Protein AF-A0A560FMK3-F1 (afdb_monomer)

Mean predicted aligned error: 12.26 Å

Solvent-accessible surface area (backbone atoms only — not comparable to full-atom val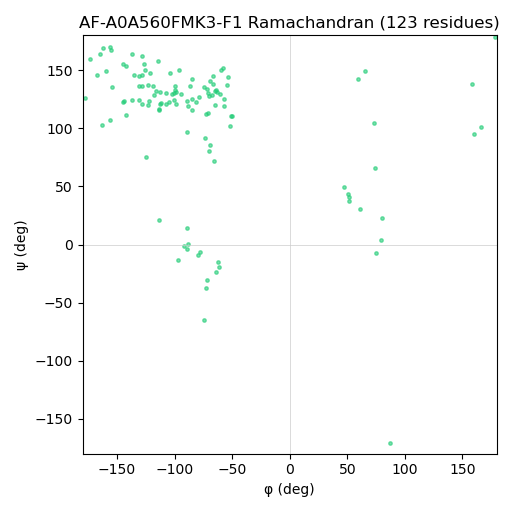ues): 8476 Å² total; per-residue (Å²): 134,90,83,81,90,75,91,86,87,79,94,82,73,96,81,74,90,69,75,94,77,66,81,72,76,81,85,66,90,82,87,83,84,84,85,82,78,82,52,74,48,77,47,77,46,77,56,80,59,82,78,49,74,90,82,59,67,70,95,72,70,55,53,52,52,39,37,34,27,68,37,69,79,26,50,74,48,74,54,69,39,99,55,61,18,38,52,75,62,92,54,89,90,57,71,72,41,78,49,70,43,72,56,95,92,44,76,32,57,26,32,54,39,76,48,79,40,77,39,49,42,74,75,41,111

Structure (mmCIF, N/CA/C/O backbone):
data_AF-A0A560FMK3-F1
#
_entry.id   AF-A0A560FMK3-F1
#
loop_
_atom_site.group_PDB
_atom_site.id
_atom_site.type_symbol
_atom_site.label_atom_id
_atom_site.label_alt_id
_atom_site.label_comp_id
_atom_site.label_asym_id
_atom_site.label_entity_id
_atom_site.label_seq_id
_atom_site.pdbx_PDB_ins_code
_atom_site.Cartn_x
_atom_site.Cartn_y
_atom_site.Cartn_z
_atom_site.occupancy
_atom_site.B_iso_or_equiv
_atom_site.auth_seq_id
_atom_site.auth_comp_id
_atom_site.auth_asym_id
_atom_site.auth_atom_id
_atom_site.pdbx_PDB_model_num
ATOM 1 N N . MET A 1 1 ? 69.077 -24.341 -95.823 1.00 36.28 1 MET A N 1
ATOM 2 C CA . MET A 1 1 ? 70.156 -24.682 -94.874 1.00 36.28 1 MET A CA 1
ATOM 3 C C . MET A 1 1 ? 69.671 -24.354 -93.471 1.00 36.28 1 MET A C 1
ATOM 5 O O . MET A 1 1 ? 68.947 -23.387 -93.295 1.00 36.28 1 MET A O 1
ATOM 9 N N . ILE A 1 2 ? 69.988 -25.259 -92.553 1.00 39.09 2 ILE A N 1
ATOM 10 C CA . ILE A 1 2 ? 69.571 -25.410 -91.149 1.00 39.09 2 ILE A CA 1
ATOM 11 C C . ILE A 1 2 ? 69.908 -24.169 -90.298 1.00 39.09 2 ILE A C 1
ATOM 13 O O . ILE A 1 2 ? 70.907 -23.533 -90.615 1.00 39.09 2 ILE A O 1
ATOM 17 N N . ARG A 1 3 ? 69.132 -23.894 -89.224 1.00 42.31 3 ARG A N 1
ATOM 18 C CA . ARG A 1 3 ? 69.520 -23.637 -87.795 1.00 42.31 3 ARG A CA 1
ATOM 19 C C . ARG A 1 3 ? 68.307 -23.026 -87.038 1.00 42.31 3 ARG A C 1
ATOM 21 O O . ARG A 1 3 ? 67.881 -21.938 -87.387 1.00 42.31 3 ARG A O 1
ATOM 28 N N . ILE A 1 4 ? 67.554 -23.809 -86.245 1.00 43.47 4 ILE A N 1
ATOM 29 C CA . ILE A 1 4 ? 67.678 -24.016 -84.769 1.00 43.47 4 ILE A CA 1
ATOM 30 C C . ILE A 1 4 ? 67.180 -22.766 -83.999 1.00 43.47 4 ILE A C 1
ATOM 32 O O . ILE A 1 4 ? 67.776 -21.711 -84.151 1.00 43.47 4 ILE A O 1
ATOM 36 N N . ALA A 1 5 ? 65.981 -22.781 -83.386 1.00 40.78 5 ALA A N 1
ATOM 37 C CA . ALA A 1 5 ? 65.657 -23.206 -81.996 1.00 40.78 5 ALA A CA 1
ATOM 38 C C . ALA A 1 5 ? 66.304 -22.284 -80.929 1.00 40.78 5 ALA A C 1
ATOM 40 O O . ALA A 1 5 ? 67.378 -21.760 -81.170 1.00 40.78 5 ALA A O 1
ATOM 41 N N . ALA A 1 6 ? 65.797 -22.014 -79.728 1.00 40.59 6 ALA A N 1
ATOM 42 C CA . ALA A 1 6 ? 64.689 -22.466 -78.887 1.00 40.59 6 ALA A CA 1
ATOM 43 C C . ALA A 1 6 ? 64.526 -21.375 -77.778 1.00 40.59 6 ALA A C 1
ATOM 45 O O . ALA A 1 6 ? 65.374 -20.492 -77.701 1.00 40.59 6 ALA A O 1
ATOM 46 N N . ALA A 1 7 ? 63.408 -21.303 -77.038 1.00 39.84 7 ALA A N 1
ATOM 47 C CA . ALA A 1 7 ? 63.291 -21.669 -75.603 1.00 39.84 7 ALA A CA 1
ATOM 48 C C . ALA A 1 7 ? 64.213 -20.863 -74.643 1.00 39.84 7 ALA A C 1
ATOM 50 O O . ALA A 1 7 ? 65.358 -20.601 -74.955 1.00 39.84 7 ALA A O 1
ATOM 51 N N . ALA A 1 8 ? 63.878 -20.448 -73.426 1.00 39.59 8 ALA A N 1
ATOM 52 C CA . ALA A 1 8 ? 62.849 -20.767 -72.449 1.00 39.59 8 ALA A CA 1
ATOM 53 C C . ALA A 1 8 ? 62.985 -19.737 -71.306 1.00 39.59 8 ALA A C 1
ATOM 55 O O . ALA A 1 8 ? 64.070 -19.189 -71.125 1.00 39.59 8 ALA A O 1
ATOM 56 N N . ALA A 1 9 ? 61.931 -19.558 -70.508 1.00 44.31 9 ALA A N 1
ATOM 57 C CA . ALA A 1 9 ? 61.940 -19.436 -69.037 1.00 44.31 9 ALA A CA 1
ATOM 58 C C . ALA A 1 9 ? 60.647 -18.726 -68.605 1.00 44.31 9 ALA A C 1
ATOM 60 O O . ALA A 1 9 ? 60.258 -17.741 -69.213 1.00 44.31 9 ALA A O 1
ATOM 61 N N . ALA A 1 10 ? 59.926 -19.099 -67.561 1.00 45.50 10 ALA A N 1
ATOM 62 C CA . ALA A 1 10 ? 59.888 -20.280 -66.718 1.00 45.50 10 ALA A CA 1
ATOM 63 C C . ALA A 1 10 ? 58.578 -20.142 -65.919 1.00 45.50 10 ALA A C 1
ATOM 65 O O . ALA A 1 10 ? 58.141 -19.038 -65.597 1.00 45.50 10 ALA A O 1
ATOM 66 N N . VAL A 1 11 ? 57.943 -21.271 -65.640 1.00 50.38 11 VAL A N 1
ATOM 67 C CA . VAL A 1 11 ? 56.725 -21.406 -64.838 1.00 50.38 11 VAL A CA 1
ATOM 68 C C . VAL A 1 11 ? 57.029 -21.123 -63.361 1.00 50.38 11 VAL A C 1
ATOM 70 O O . VAL A 1 11 ? 57.908 -21.774 -62.808 1.00 50.38 11 VAL A O 1
ATOM 73 N N . ALA A 1 12 ? 56.277 -20.218 -62.726 1.00 46.22 12 ALA A N 1
ATOM 74 C CA . ALA A 1 12 ? 55.985 -20.157 -61.281 1.00 46.22 12 ALA A CA 1
ATOM 75 C C . ALA A 1 12 ? 55.022 -18.970 -61.050 1.00 46.22 12 ALA A C 1
ATOM 77 O O . ALA A 1 12 ? 55.319 -17.866 -61.476 1.00 46.22 12 ALA A O 1
ATOM 78 N N . ALA A 1 13 ? 53.853 -19.054 -60.429 1.00 48.91 13 ALA A N 1
ATOM 79 C CA . ALA A 1 13 ? 53.206 -20.118 -59.696 1.00 48.91 13 ALA A CA 1
ATOM 80 C C . ALA A 1 13 ? 51.684 -19.885 -59.778 1.00 48.91 13 ALA A C 1
ATOM 82 O O . ALA A 1 13 ? 51.203 -18.768 -59.589 1.00 48.91 13 ALA A O 1
ATOM 83 N N . LEU A 1 14 ? 50.923 -20.952 -60.034 1.00 50.41 14 LEU A N 1
ATOM 84 C CA . LEU A 1 14 ? 49.565 -21.069 -59.505 1.00 50.41 14 LEU A CA 1
ATOM 85 C C . LEU A 1 14 ? 49.678 -20.944 -57.985 1.00 50.41 14 LEU A C 1
ATOM 87 O O . LEU A 1 14 ? 50.379 -21.773 -57.439 1.00 50.41 14 LEU A O 1
ATOM 91 N N . PHE A 1 15 ? 49.050 -19.942 -57.364 1.00 48.47 1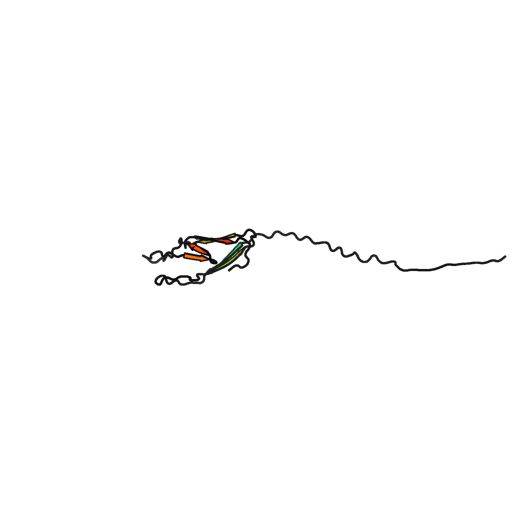5 PHE A N 1
ATOM 92 C CA . PHE A 1 15 ? 48.617 -19.795 -55.954 1.00 48.47 15 PHE A CA 1
ATOM 93 C C . PHE A 1 15 ? 48.444 -18.268 -55.778 1.00 48.47 15 PHE A C 1
ATOM 95 O O . PHE A 1 15 ? 49.417 -17.552 -55.619 1.00 48.47 15 PHE A O 1
ATOM 102 N N . ALA A 1 16 ? 47.282 -17.640 -55.917 1.00 48.31 16 ALA A N 1
ATOM 103 C CA . ALA A 1 16 ? 46.046 -17.953 -55.238 1.00 48.31 16 ALA A CA 1
ATOM 104 C C . ALA A 1 16 ? 44.874 -17.286 -55.978 1.00 48.31 16 ALA A C 1
ATOM 106 O O . ALA A 1 16 ? 44.609 -16.097 -55.814 1.00 48.31 16 ALA A O 1
ATOM 107 N N . ALA A 1 17 ? 44.118 -18.070 -56.745 1.00 48.97 17 ALA A N 1
ATOM 108 C CA . ALA A 1 17 ? 42.693 -17.805 -56.872 1.00 48.97 17 ALA A CA 1
ATOM 109 C C . ALA A 1 17 ? 42.079 -18.155 -55.512 1.00 48.97 17 ALA A C 1
ATOM 111 O O . ALA A 1 17 ? 41.609 -19.270 -55.302 1.00 48.97 17 ALA A O 1
ATOM 112 N N . ALA A 1 18 ? 42.191 -17.243 -54.545 1.00 52.03 18 ALA A N 1
ATOM 113 C CA . ALA A 1 18 ? 41.375 -17.341 -53.353 1.00 52.03 18 ALA A CA 1
ATOM 114 C C . ALA A 1 18 ? 39.926 -17.154 -53.823 1.00 52.03 18 ALA A C 1
ATOM 116 O O . ALA A 1 18 ? 39.620 -16.112 -54.413 1.00 52.03 18 ALA A O 1
ATOM 117 N N . PRO A 1 19 ? 39.024 -18.124 -53.612 1.00 52.19 19 PRO A N 1
ATOM 118 C CA . PRO A 1 19 ? 37.619 -17.795 -53.674 1.00 52.19 19 PRO A CA 1
ATOM 119 C C . PRO A 1 19 ? 37.398 -16.691 -52.639 1.00 52.19 19 PRO A C 1
ATOM 121 O O . PRO A 1 19 ? 37.753 -16.852 -51.471 1.00 52.19 19 PRO A O 1
ATOM 124 N N . ALA A 1 20 ? 36.839 -15.560 -53.065 1.00 56.78 20 ALA A N 1
ATOM 125 C CA . ALA A 1 20 ? 36.261 -14.577 -52.163 1.00 56.78 20 ALA A CA 1
ATOM 126 C C . ALA A 1 20 ? 35.033 -15.214 -51.488 1.00 56.78 20 ALA A C 1
ATOM 128 O O . ALA A 1 20 ? 33.892 -14.928 -51.827 1.00 56.78 20 ALA A O 1
ATOM 129 N N . LEU A 1 21 ? 35.269 -16.156 -50.577 1.00 53.44 21 LEU A N 1
ATOM 130 C CA . LEU A 1 21 ? 34.267 -16.781 -49.729 1.00 53.44 21 LEU A CA 1
ATOM 131 C C . LEU A 1 21 ? 34.697 -16.618 -48.277 1.00 53.44 21 LEU A C 1
ATOM 133 O O . LEU A 1 21 ? 35.153 -17.536 -47.610 1.00 53.44 21 LEU A O 1
ATOM 137 N N . ALA A 1 22 ? 34.508 -15.401 -47.801 1.00 46.50 22 ALA A N 1
ATOM 138 C CA . ALA A 1 22 ? 33.750 -15.172 -46.590 1.00 46.50 22 ALA A CA 1
ATOM 139 C C . ALA A 1 22 ? 33.249 -13.740 -46.718 1.00 46.50 22 ALA A C 1
ATOM 141 O O . ALA A 1 22 ? 34.029 -12.794 -46.618 1.00 46.50 22 ALA A O 1
ATOM 142 N N . ALA A 1 23 ? 31.951 -13.572 -46.976 1.00 53.50 23 ALA A N 1
ATOM 143 C CA . ALA A 1 23 ? 31.279 -12.379 -46.498 1.00 53.50 23 ALA A CA 1
ATOM 144 C C . ALA A 1 23 ? 31.620 -12.321 -45.008 1.00 53.50 23 ALA A C 1
ATOM 146 O O . ALA A 1 23 ? 31.128 -13.148 -44.239 1.00 53.50 23 ALA A O 1
ATOM 147 N N . ALA A 1 24 ? 32.573 -11.461 -44.640 1.00 52.03 24 ALA A N 1
ATOM 148 C CA . ALA A 1 24 ? 32.881 -11.181 -43.253 1.00 52.03 24 ALA A CA 1
ATOM 149 C C . ALA A 1 24 ? 31.531 -10.855 -42.629 1.00 52.03 24 ALA A C 1
ATOM 151 O O . ALA A 1 24 ? 30.890 -9.899 -43.068 1.00 52.03 24 ALA A O 1
ATOM 152 N N . GLY A 1 25 ? 31.043 -11.750 -41.764 1.00 59.31 25 GLY A N 1
ATOM 153 C CA . GLY A 1 25 ? 29.691 -11.683 -41.238 1.00 59.31 25 GLY A CA 1
ATOM 154 C C . GLY A 1 25 ? 29.478 -10.272 -40.736 1.00 59.31 25 GLY A C 1
ATOM 155 O O . GLY A 1 25 ? 30.152 -9.855 -39.797 1.00 59.31 25 GLY A O 1
ATOM 156 N N . ALA A 1 26 ? 28.631 -9.513 -41.429 1.00 64.25 26 ALA A N 1
ATOM 157 C CA . ALA A 1 26 ? 28.332 -8.152 -41.044 1.00 64.25 26 ALA A CA 1
ATOM 158 C C . ALA A 1 26 ? 27.528 -8.251 -39.748 1.00 64.25 26 ALA A C 1
ATOM 160 O O . ALA A 1 26 ? 26.304 -8.334 -39.755 1.00 64.25 26 ALA A O 1
ATOM 161 N N . SER A 1 27 ? 28.231 -8.334 -38.622 1.00 72.25 27 SER A N 1
ATOM 162 C CA . SER A 1 27 ? 27.646 -8.200 -37.303 1.00 72.25 27 SER A CA 1
ATOM 163 C C . SER A 1 27 ? 27.339 -6.720 -37.123 1.00 72.25 27 SER A C 1
ATOM 165 O O . SER A 1 27 ? 28.204 -5.930 -36.746 1.00 72.25 27 SER A O 1
ATOM 167 N N . GLY A 1 28 ? 26.118 -6.340 -37.484 1.00 76.88 28 GLY A N 1
ATOM 168 C CA . GLY A 1 28 ? 25.535 -5.051 -37.141 1.00 76.88 28 GLY A CA 1
ATOM 169 C C . GLY A 1 28 ? 24.668 -5.186 -35.886 1.00 76.88 28 GLY A C 1
ATOM 170 O O . GLY A 1 28 ? 24.105 -6.258 -35.650 1.00 76.88 28 GLY A O 1
ATOM 171 N N . PRO A 1 29 ? 24.539 -4.134 -35.065 1.00 82.12 29 PRO A N 1
ATOM 172 C CA . PRO A 1 29 ? 23.575 -4.141 -33.974 1.00 82.12 29 PRO A CA 1
ATOM 173 C C . PRO A 1 29 ? 22.149 -4.238 -34.537 1.00 82.12 29 PRO A C 1
ATOM 175 O O . PRO A 1 29 ? 21.776 -3.480 -35.432 1.00 82.12 29 PRO A O 1
ATOM 178 N N . ILE A 1 30 ? 21.339 -5.152 -33.997 1.00 86.62 30 ILE A N 1
ATOM 179 C CA . ILE A 1 30 ? 19.891 -5.159 -34.228 1.00 86.62 30 ILE A CA 1
ATOM 180 C C . ILE A 1 30 ? 19.276 -4.208 -33.206 1.00 86.62 30 ILE A C 1
ATOM 182 O O . ILE A 1 30 ? 19.361 -4.449 -32.001 1.00 86.62 30 ILE A O 1
ATOM 186 N N . GLN A 1 31 ? 18.666 -3.124 -33.680 1.00 89.50 31 GLN A N 1
ATOM 187 C CA . GLN A 1 31 ? 17.925 -2.227 -32.807 1.00 89.50 31 GLN A CA 1
ATOM 188 C C . GLN A 1 31 ? 16.529 -2.802 -32.552 1.00 89.50 31 GLN A C 1
ATOM 190 O O . GLN A 1 31 ? 15.769 -3.057 -33.485 1.00 89.50 31 GLN A O 1
ATOM 195 N N . LEU A 1 32 ? 16.204 -3.015 -31.279 1.00 90.44 32 LEU A N 1
ATOM 196 C CA . LEU A 1 32 ? 14.878 -3.420 -30.828 1.00 90.44 32 LEU A CA 1
ATOM 197 C C . LEU A 1 32 ? 14.296 -2.276 -30.004 1.00 90.44 32 LEU A C 1
ATOM 199 O O . LEU A 1 32 ? 14.816 -1.940 -28.940 1.00 90.44 32 LEU A O 1
ATOM 203 N N . ASN A 1 33 ? 13.215 -1.682 -30.497 1.00 92.69 33 ASN A N 1
ATOM 204 C CA . ASN A 1 33 ? 12.489 -0.622 -29.812 1.00 92.69 33 ASN A CA 1
ATOM 205 C C . ASN A 1 33 ? 11.116 -1.163 -29.422 1.00 92.69 33 ASN A C 1
ATOM 207 O O . ASN A 1 33 ? 10.411 -1.739 -30.247 1.00 92.69 33 ASN A O 1
ATOM 211 N N . SER A 1 34 ? 10.735 -0.966 -28.167 1.00 91.19 34 SER A N 1
ATOM 212 C CA . SER A 1 34 ? 9.399 -1.287 -27.676 1.00 91.19 34 SER A CA 1
ATOM 213 C C . SER A 1 34 ? 8.982 -0.260 -26.632 1.00 91.19 34 SER A C 1
ATOM 215 O O . SER A 1 34 ? 9.829 0.361 -25.985 1.00 91.19 34 SER A O 1
ATOM 217 N N . THR A 1 35 ? 7.675 -0.088 -26.467 1.00 94.62 35 THR A N 1
ATOM 218 C CA . THR A 1 35 ? 7.088 0.704 -25.389 1.00 94.62 35 THR A CA 1
ATOM 219 C C . THR A 1 35 ? 6.502 -0.250 -24.364 1.00 94.62 35 THR A C 1
ATOM 221 O O . THR A 1 35 ? 5.636 -1.063 -24.683 1.00 94.62 35 THR A O 1
ATOM 224 N N . VAL A 1 36 ? 6.966 -0.140 -23.122 1.00 91.88 36 VAL A N 1
ATOM 225 C CA . VAL A 1 36 ? 6.370 -0.858 -21.995 1.00 91.88 36 VAL A CA 1
ATOM 226 C C . VAL A 1 36 ? 5.274 0.020 -21.410 1.00 91.88 36 VAL A C 1
ATOM 228 O O . VAL A 1 36 ? 5.527 1.164 -21.037 1.00 91.88 36 VAL A O 1
ATOM 231 N N . LEU A 1 37 ? 4.052 -0.507 -21.343 1.00 95.94 37 LEU A N 1
ATOM 232 C CA . LEU A 1 37 ? 2.946 0.196 -20.706 1.00 95.94 37 LEU A CA 1
ATOM 233 C C . LEU A 1 37 ? 3.169 0.269 -19.190 1.00 95.94 37 LEU A C 1
ATOM 235 O O . LEU A 1 37 ? 3.597 -0.704 -18.561 1.00 95.94 37 LEU A O 1
ATOM 239 N N . GLN A 1 38 ? 2.835 1.410 -18.591 1.00 96.88 38 GLN A N 1
ATOM 240 C CA . GLN A 1 38 ? 2.810 1.535 -17.140 1.00 96.88 38 GLN A CA 1
ATOM 241 C C . GLN A 1 38 ? 1.684 0.668 -16.558 1.00 96.88 38 GLN A C 1
ATOM 243 O O . GLN A 1 38 ? 0.541 0.737 -16.997 1.00 96.88 38 GLN A O 1
ATOM 248 N N . THR A 1 39 ? 2.011 -0.170 -15.581 1.00 97.50 39 THR A N 1
ATOM 249 C CA . THR A 1 39 ? 1.087 -1.074 -14.897 1.00 97.50 39 THR A CA 1
ATOM 250 C C . THR A 1 39 ? 1.379 -1.038 -13.407 1.00 97.50 39 THR A C 1
ATOM 252 O O . THR A 1 39 ? 2.505 -1.320 -12.993 1.00 97.50 39 THR A O 1
ATOM 255 N N . CYS A 1 40 ? 0.354 -0.723 -12.613 1.00 97.50 40 CYS A N 1
ATOM 256 C CA . CYS A 1 40 ? 0.415 -0.700 -11.156 1.00 97.50 40 CYS A CA 1
ATOM 257 C C . CYS A 1 40 ? -0.770 -1.482 -10.583 1.00 97.50 40 CYS A C 1
ATOM 259 O O . CYS A 1 40 ? -1.924 -1.212 -10.909 1.00 97.50 40 CYS A O 1
ATOM 261 N N . THR A 1 41 ? -0.479 -2.477 -9.752 1.00 97.88 41 THR A N 1
ATOM 262 C CA . THR A 1 41 ? -1.450 -3.389 -9.148 1.00 97.88 41 THR A CA 1
ATOM 263 C C . THR A 1 41 ? -1.207 -3.496 -7.654 1.00 97.88 41 THR A C 1
ATOM 265 O O . THR A 1 41 ? -0.061 -3.518 -7.203 1.00 97.88 41 THR A O 1
ATOM 268 N N . VAL A 1 42 ? -2.296 -3.632 -6.904 1.00 97.50 42 VAL A N 1
ATOM 269 C CA . VAL A 1 42 ? -2.281 -3.869 -5.463 1.00 97.50 42 VAL A CA 1
ATOM 270 C C . VAL A 1 42 ? -3.158 -5.085 -5.195 1.00 97.50 42 VAL A C 1
ATOM 272 O O . VAL A 1 42 ? -4.336 -5.084 -5.547 1.00 97.50 42 VAL A O 1
ATOM 275 N N . ALA A 1 43 ? -2.587 -6.122 -4.595 1.00 97.81 43 ALA A N 1
ATOM 276 C CA . ALA A 1 43 ? -3.322 -7.290 -4.131 1.00 97.81 43 ALA A CA 1
ATOM 277 C C . ALA A 1 43 ? -3.387 -7.261 -2.606 1.00 97.81 43 ALA A C 1
ATOM 279 O O . ALA A 1 43 ? -2.363 -7.089 -1.954 1.00 97.81 43 ALA A O 1
ATOM 280 N N . VAL A 1 44 ? -4.577 -7.430 -2.035 1.00 96.94 44 VAL A N 1
ATOM 281 C CA . VAL A 1 44 ? -4.786 -7.421 -0.582 1.00 96.94 44 VAL A CA 1
ATOM 282 C C . VAL A 1 44 ? -5.273 -8.795 -0.152 1.00 96.94 44 VAL A C 1
ATOM 284 O O . VAL A 1 44 ? -6.198 -9.337 -0.754 1.00 96.94 44 VAL A O 1
ATOM 287 N N . THR A 1 45 ? -4.658 -9.347 0.889 1.00 98.06 45 THR A N 1
ATOM 288 C CA . THR A 1 45 ? -5.113 -10.576 1.544 1.00 98.06 45 THR A CA 1
ATOM 289 C C . THR A 1 45 ? -5.593 -10.230 2.944 1.00 98.06 45 THR A C 1
ATOM 291 O O . THR A 1 45 ? -4.827 -9.702 3.748 1.00 98.06 45 THR A O 1
ATOM 294 N N . ASP A 1 46 ? -6.857 -10.523 3.233 1.00 96.88 46 ASP A N 1
ATOM 295 C CA . ASP A 1 46 ? -7.417 -10.387 4.576 1.00 96.88 46 ASP A CA 1
ATOM 296 C C . ASP A 1 46 ? -6.905 -11.514 5.484 1.00 96.88 46 ASP A C 1
ATOM 298 O O . ASP A 1 46 ? -6.862 -12.677 5.076 1.00 96.88 46 ASP A O 1
ATOM 302 N N . ALA A 1 47 ? -6.500 -11.175 6.709 1.00 96.62 47 ALA A N 1
ATOM 303 C CA . ALA A 1 47 ? -5.989 -12.156 7.668 1.00 96.62 47 ALA A CA 1
ATOM 304 C C . ALA A 1 47 ? -7.090 -12.790 8.538 1.00 96.62 47 ALA A C 1
ATOM 306 O O . ALA A 1 47 ? -6.781 -13.650 9.363 1.00 96.62 47 ALA A O 1
ATOM 307 N N . GLY A 1 48 ? -8.353 -12.359 8.420 1.00 94.19 48 GLY A N 1
ATOM 308 C CA . GLY A 1 48 ? -9.444 -12.811 9.287 1.00 94.19 48 GLY A CA 1
ATOM 309 C C . GLY A 1 48 ? -9.215 -12.472 10.762 1.00 94.19 48 GLY A C 1
ATOM 310 O O . GLY A 1 48 ? -9.610 -13.227 11.653 1.00 94.19 48 GLY A O 1
ATOM 311 N N . ALA A 1 49 ? -8.517 -11.367 11.038 1.00 93.94 49 ALA A N 1
ATOM 312 C CA . ALA A 1 49 ? -8.097 -11.021 12.387 1.00 93.94 49 ALA A CA 1
ATOM 313 C C . ALA A 1 49 ? -9.295 -10.753 13.309 1.00 93.94 49 ALA A C 1
ATOM 315 O O . ALA A 1 49 ? -10.203 -9.988 12.986 1.00 93.94 49 ALA A O 1
ATOM 316 N N . THR A 1 50 ? -9.262 -11.343 14.504 1.00 91.00 50 THR A N 1
ATOM 317 C CA . THR A 1 50 ? -10.237 -11.065 15.565 1.00 91.00 50 THR A CA 1
ATOM 318 C C . THR A 1 50 ? -9.620 -10.110 16.578 1.00 91.00 50 THR A C 1
ATOM 320 O O . THR A 1 50 ? -8.564 -10.392 17.143 1.00 91.00 50 THR A O 1
ATOM 323 N N . LEU A 1 51 ? -10.281 -8.979 16.822 1.00 90.25 51 LEU A N 1
ATOM 324 C CA . LEU A 1 51 ? -9.822 -7.959 17.764 1.00 90.25 51 LEU A CA 1
ATOM 325 C C . LEU A 1 51 ? -10.582 -8.072 19.087 1.00 90.25 51 LEU A C 1
ATOM 327 O O . LEU A 1 51 ? -11.813 -8.080 19.105 1.00 90.25 51 LEU A O 1
ATOM 331 N N . ASN A 1 52 ? -9.857 -8.102 20.206 1.00 88.31 52 ASN A N 1
ATOM 332 C CA . ASN A 1 52 ? -10.449 -7.969 21.531 1.00 88.31 52 ASN A CA 1
ATOM 333 C C . ASN A 1 52 ? -10.500 -6.490 21.920 1.00 88.31 52 ASN A C 1
ATOM 335 O O . ASN A 1 52 ? -9.539 -5.897 22.411 1.00 88.31 52 ASN A O 1
ATOM 339 N N . ILE A 1 53 ? -11.666 -5.900 21.695 1.00 86.31 53 ILE A N 1
ATOM 340 C CA . ILE A 1 53 ? -11.918 -4.486 21.959 1.00 86.31 53 ILE A CA 1
ATOM 341 C C . ILE A 1 53 ? -11.987 -4.190 23.463 1.00 86.31 53 ILE A C 1
ATOM 343 O O . ILE A 1 53 ? -11.599 -3.109 23.892 1.00 86.31 53 ILE A O 1
ATOM 347 N N . LEU A 1 54 ? -12.429 -5.158 24.274 1.00 85.06 54 LEU A N 1
ATOM 348 C CA . LEU A 1 54 ? -12.587 -4.989 25.721 1.00 85.06 54 LEU A CA 1
ATOM 349 C C . LEU A 1 54 ? -11.238 -4.945 26.443 1.00 85.06 54 LEU A C 1
ATOM 351 O O . LEU A 1 54 ? -11.075 -4.180 27.387 1.00 85.06 54 LEU A O 1
ATOM 355 N N . SER A 1 55 ? -10.272 -5.753 25.997 1.00 86.25 55 SER A N 1
ATOM 356 C CA . SER A 1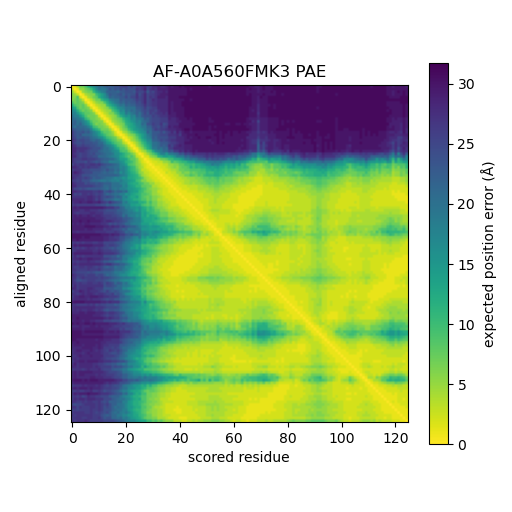 55 ? -8.922 -5.775 26.570 1.00 86.25 55 SER A CA 1
ATOM 357 C C . SER A 1 55 ? -7.936 -4.838 25.864 1.00 86.25 55 SER A C 1
ATOM 359 O O . SER A 1 55 ? -6.778 -4.789 26.265 1.00 86.25 55 SER A O 1
ATOM 361 N N . GLY A 1 56 ? -8.361 -4.134 24.807 1.00 86.25 56 GLY A N 1
ATOM 362 C CA . GLY A 1 56 ? -7.529 -3.179 24.070 1.00 86.25 56 GLY A CA 1
ATOM 363 C C . GLY A 1 56 ? -6.474 -3.826 23.166 1.00 86.25 56 GLY A C 1
ATOM 364 O O . GLY A 1 56 ? -5.277 -3.666 23.393 1.00 86.25 56 GLY A O 1
ATOM 365 N N . SER A 1 57 ? -6.899 -4.544 22.123 1.00 91.81 57 SER A N 1
ATOM 366 C CA . SER A 1 57 ? -5.984 -5.063 21.094 1.00 91.81 57 SER A CA 1
ATOM 367 C C . SER A 1 57 ? -5.115 -3.969 20.460 1.00 91.81 57 SER A C 1
ATOM 369 O O . SER A 1 57 ? -5.602 -2.903 20.092 1.00 91.81 57 SER A O 1
ATOM 371 N N . SER A 1 58 ? -3.830 -4.276 20.269 1.00 93.12 58 SER A N 1
ATOM 372 C CA . SER A 1 58 ? -2.847 -3.411 19.611 1.00 93.12 58 SER A CA 1
ATOM 373 C C . SER A 1 58 ? -1.896 -4.250 18.757 1.00 93.12 58 SER A C 1
ATOM 375 O O . SER A 1 58 ? -1.696 -5.431 19.041 1.00 93.12 58 SER A O 1
ATOM 377 N N . ASN A 1 59 ? -1.328 -3.647 17.709 1.00 91.81 59 ASN A N 1
ATOM 378 C CA . ASN A 1 59 ? -0.385 -4.277 16.775 1.00 91.81 59 ASN A CA 1
ATOM 379 C C . ASN A 1 59 ? -0.877 -5.610 16.180 1.00 91.81 59 ASN A C 1
ATOM 381 O O . ASN A 1 59 ? -0.100 -6.543 15.984 1.00 91.81 59 ASN A O 1
ATOM 385 N N . VAL A 1 60 ? -2.176 -5.706 15.891 1.00 94.94 60 VAL A N 1
ATOM 386 C CA . VAL A 1 60 ? -2.757 -6.893 15.25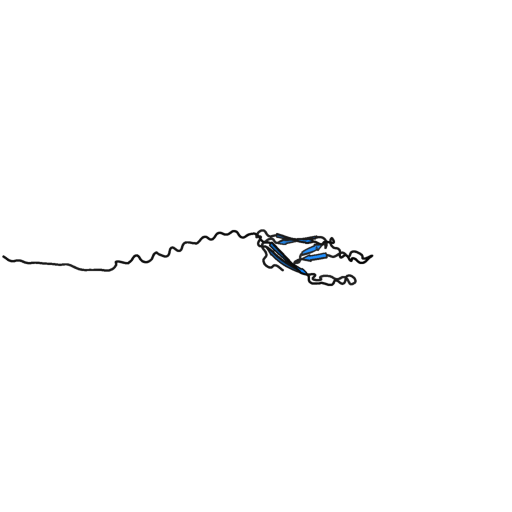7 1.00 94.94 60 VAL A CA 1
ATOM 387 C C . VAL A 1 60 ? -2.603 -6.789 13.744 1.00 94.94 60 VAL A C 1
ATOM 389 O O . VAL A 1 60 ? -3.046 -5.815 13.136 1.00 94.94 60 VAL A O 1
ATOM 392 N N . ALA A 1 61 ? -2.002 -7.807 13.129 1.00 94.81 61 ALA A N 1
ATOM 393 C CA . ALA A 1 61 ? -1.954 -7.928 11.679 1.00 94.81 61 ALA A CA 1
ATOM 394 C C . ALA A 1 61 ? -3.353 -8.269 11.145 1.00 94.81 61 ALA A C 1
ATOM 396 O O . ALA A 1 61 ? -3.876 -9.347 11.419 1.00 94.81 61 ALA A O 1
ATOM 397 N N . VAL A 1 62 ? -3.955 -7.341 10.400 1.00 94.62 62 VAL A N 1
ATOM 398 C CA . VAL A 1 62 ? -5.307 -7.497 9.827 1.00 94.62 62 VAL A CA 1
ATOM 399 C C . VAL A 1 62 ? -5.296 -7.971 8.374 1.00 94.62 62 VAL A C 1
ATOM 401 O O . VAL A 1 62 ? -6.314 -8.418 7.863 1.00 94.62 62 VAL A O 1
ATOM 404 N N . GLY A 1 63 ? -4.142 -7.925 7.713 1.00 96.38 63 GLY A N 1
ATOM 405 C CA . GLY A 1 63 ? -3.979 -8.370 6.338 1.00 96.38 63 GLY A CA 1
ATOM 406 C C . GLY A 1 63 ? -2.561 -8.148 5.833 1.00 96.38 63 GLY A C 1
ATOM 407 O O . GLY A 1 63 ? -1.709 -7.613 6.546 1.00 96.38 63 GLY A O 1
ATOM 408 N N . SER A 1 64 ? -2.325 -8.550 4.592 1.00 96.56 64 SER A N 1
ATOM 409 C CA . SER A 1 64 ? -1.100 -8.273 3.848 1.00 96.56 64 SER A CA 1
ATOM 410 C C . SER A 1 64 ? -1.429 -7.629 2.508 1.00 96.56 64 SER A C 1
ATOM 412 O O . SER A 1 64 ? -2.531 -7.781 1.974 1.00 96.56 64 SER A O 1
ATOM 414 N N . VAL A 1 65 ? -0.469 -6.888 1.967 1.00 97.62 65 VAL A N 1
ATOM 415 C CA . VAL A 1 65 ? -0.602 -6.214 0.678 1.00 97.62 65 VAL A CA 1
ATOM 416 C C . VAL A 1 65 ? 0.596 -6.586 -0.179 1.00 97.62 65 VAL A C 1
ATOM 418 O O . VAL A 1 65 ? 1.715 -6.587 0.315 1.00 97.62 65 VAL A O 1
ATOM 421 N N . VAL A 1 66 ? 0.365 -6.891 -1.452 1.00 98.12 66 VAL A N 1
ATOM 422 C CA . VAL A 1 66 ? 1.414 -7.033 -2.460 1.00 98.12 66 VAL A CA 1
ATOM 423 C C . VAL A 1 66 ? 1.251 -5.915 -3.477 1.00 98.12 66 VAL A C 1
ATOM 425 O O . VAL A 1 66 ? 0.239 -5.843 -4.177 1.00 98.12 66 VAL A O 1
ATOM 428 N N . GLU A 1 67 ? 2.247 -5.044 -3.561 1.00 98.00 67 GLU A N 1
ATOM 429 C CA . GLU A 1 67 ? 2.314 -3.955 -4.529 1.00 98.00 67 GLU A CA 1
ATOM 430 C C . GLU A 1 67 ? 3.222 -4.351 -5.699 1.00 98.00 67 GLU A C 1
ATOM 432 O O . GLU A 1 67 ? 4.319 -4.891 -5.516 1.00 98.00 67 GLU A O 1
ATOM 437 N N . ASN A 1 68 ? 2.790 -4.045 -6.919 1.00 98.25 68 ASN A N 1
ATOM 438 C CA . ASN A 1 68 ? 3.622 -4.176 -8.107 1.00 98.25 68 ASN A CA 1
ATOM 439 C C . ASN A 1 68 ? 3.339 -3.012 -9.052 1.00 98.25 68 ASN A C 1
ATOM 441 O O . ASN A 1 68 ? 2.250 -2.935 -9.610 1.00 98.25 68 ASN A O 1
ATOM 445 N N . CYS A 1 69 ? 4.297 -2.111 -9.231 1.00 98.12 69 CYS A N 1
ATOM 446 C CA . CYS A 1 69 ? 4.159 -0.918 -10.055 1.00 98.12 69 CYS A CA 1
ATOM 447 C C . CYS A 1 69 ? 5.483 -0.610 -10.750 1.00 98.12 69 CYS A C 1
ATOM 449 O O . CYS A 1 69 ? 6.511 -0.425 -10.099 1.00 98.12 69 CYS A O 1
ATOM 451 N N . ASN A 1 70 ? 5.455 -0.556 -12.080 1.00 97.81 70 ASN A N 1
ATOM 452 C CA . ASN A 1 70 ? 6.641 -0.315 -12.906 1.00 97.81 70 ASN A CA 1
ATOM 453 C C . ASN A 1 70 ? 6.908 1.178 -13.182 1.00 97.81 70 ASN A C 1
ATOM 455 O O . ASN A 1 70 ? 7.702 1.492 -14.069 1.00 97.81 70 ASN A O 1
ATOM 459 N N . ASP A 1 71 ? 6.260 2.094 -12.455 1.00 97.81 71 ASP A N 1
ATOM 460 C CA . ASP A 1 71 ? 6.510 3.527 -12.606 1.00 97.81 71 ASP A CA 1
ATOM 461 C C . ASP A 1 71 ? 7.871 3.916 -12.014 1.00 97.81 71 ASP A C 1
ATOM 463 O O . ASP A 1 71 ? 8.076 3.886 -10.800 1.00 97.81 71 ASP A O 1
ATOM 467 N N . GLY A 1 72 ? 8.805 4.319 -12.877 1.00 96.44 72 GLY A N 1
ATOM 468 C CA . GLY A 1 72 ? 10.118 4.813 -12.468 1.00 96.44 72 GLY A CA 1
ATOM 469 C C . GLY A 1 72 ? 10.071 6.115 -11.660 1.00 96.44 72 GLY A C 1
ATOM 470 O O . GLY A 1 72 ? 10.990 6.355 -10.883 1.00 96.44 72 GLY A O 1
ATOM 471 N N . ALA A 1 73 ? 9.014 6.921 -11.797 1.00 97.06 73 ALA A N 1
ATOM 472 C CA . ALA A 1 73 ? 8.789 8.121 -10.990 1.00 97.06 73 ALA A CA 1
ATOM 473 C C . ALA A 1 73 ? 8.204 7.808 -9.600 1.00 97.06 73 ALA A C 1
ATOM 475 O O .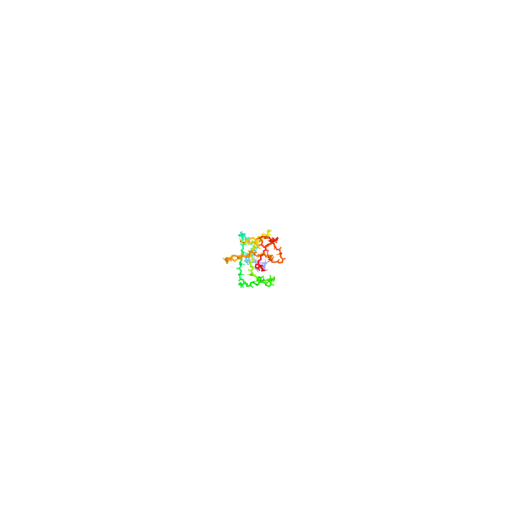 ALA A 1 73 ? 8.143 8.692 -8.744 1.00 97.06 73 ALA A O 1
ATOM 476 N N . GLY A 1 74 ? 7.807 6.554 -9.362 1.00 97.25 74 GLY A N 1
ATOM 477 C CA . GLY A 1 74 ? 7.173 6.129 -8.125 1.00 97.25 74 GLY A CA 1
ATOM 478 C C . GLY A 1 74 ? 5.655 6.311 -8.126 1.00 97.25 74 GLY A C 1
ATOM 479 O O . GLY A 1 74 ? 5.039 6.550 -9.157 1.00 97.25 74 GLY A O 1
ATOM 480 N N . TYR A 1 75 ? 5.035 6.127 -6.962 1.00 97.50 75 TYR A N 1
ATOM 481 C CA . TYR A 1 75 ? 3.580 6.131 -6.805 1.00 97.50 75 TYR A CA 1
ATOM 482 C C . TYR A 1 75 ? 3.175 6.324 -5.338 1.00 97.50 75 TYR A C 1
ATOM 484 O O . TYR A 1 75 ? 4.002 6.230 -4.428 1.00 97.50 75 TYR A O 1
ATOM 492 N N . THR A 1 76 ? 1.887 6.569 -5.099 1.00 97.19 76 THR A N 1
ATOM 493 C CA . THR A 1 76 ? 1.325 6.748 -3.753 1.00 97.19 76 THR A CA 1
ATOM 494 C C . THR A 1 76 ? 0.289 5.672 -3.464 1.00 97.19 76 THR A C 1
ATOM 496 O O . THR A 1 76 ? -0.651 5.487 -4.236 1.00 97.19 76 THR A O 1
ATOM 499 N N . ILE A 1 77 ? 0.432 5.001 -2.323 1.00 96.69 77 ILE A N 1
ATOM 500 C CA . ILE A 1 77 ? -0.606 4.152 -1.740 1.00 96.69 77 ILE A CA 1
ATOM 501 C C . ILE A 1 77 ? -1.401 4.977 -0.739 1.00 96.69 77 ILE A C 1
ATOM 503 O O . ILE A 1 77 ? -0.825 5.594 0.155 1.00 96.69 77 ILE A O 1
ATOM 507 N N . THR A 1 78 ? -2.725 4.949 -0.859 1.00 95.56 78 THR A N 1
ATOM 508 C CA . THR A 1 78 ? -3.633 5.521 0.137 1.00 95.56 78 THR A CA 1
ATOM 509 C C . THR A 1 78 ? -4.303 4.390 0.897 1.00 95.56 78 THR A C 1
ATOM 511 O O . THR A 1 78 ? -5.005 3.571 0.307 1.00 95.56 78 THR A O 1
ATOM 514 N N . VAL A 1 79 ? -4.118 4.371 2.212 1.00 95.06 79 VAL A N 1
ATOM 515 C CA . VAL A 1 79 ? -4.865 3.497 3.117 1.00 95.06 79 VAL A CA 1
ATOM 516 C C . VAL A 1 79 ? -5.980 4.334 3.722 1.00 95.06 79 VAL A C 1
ATOM 518 O O . VAL A 1 79 ? -5.705 5.354 4.353 1.00 95.06 79 VAL A O 1
ATOM 521 N N . ALA A 1 80 ? -7.230 3.922 3.519 1.00 93.56 80 ALA A N 1
ATOM 522 C CA . ALA A 1 80 ? -8.406 4.650 3.979 1.00 93.56 80 ALA A CA 1
ATOM 523 C C . ALA A 1 80 ? -9.432 3.711 4.618 1.00 93.56 80 ALA A C 1
ATOM 525 O O . ALA A 1 80 ? -9.618 2.570 4.196 1.00 93.56 80 ALA A O 1
ATOM 526 N N . SER A 1 81 ? -10.120 4.219 5.634 1.00 93.00 81 SER A N 1
ATOM 527 C CA . SER A 1 81 ? -11.201 3.528 6.324 1.00 93.00 81 SER A CA 1
ATOM 528 C C . SER A 1 81 ? -12.555 3.985 5.813 1.00 93.00 81 SER A C 1
ATOM 530 O O . SER A 1 81 ? -12.866 5.176 5.819 1.00 93.00 81 SER A O 1
ATOM 532 N N . SER A 1 82 ? -13.421 3.024 5.498 1.00 92.12 82 SER A N 1
ATOM 533 C CA . SER A 1 82 ? -14.837 3.284 5.212 1.00 92.12 82 SER A CA 1
ATOM 534 C C . SER A 1 82 ? -15.587 3.898 6.401 1.00 92.12 82 SER A C 1
ATOM 536 O O . SER A 1 82 ? -16.633 4.517 6.225 1.00 92.12 82 SER A O 1
ATOM 538 N N . ASN A 1 83 ? -15.048 3.758 7.615 1.00 92.75 83 ASN A N 1
ATOM 539 C CA . ASN A 1 83 ? -15.641 4.245 8.855 1.00 92.75 83 ASN A CA 1
ATOM 540 C C . ASN A 1 83 ? -14.819 5.359 9.513 1.00 92.75 83 ASN A C 1
ATOM 542 O O . ASN A 1 83 ? -14.974 5.601 10.712 1.00 92.75 83 ASN A O 1
ATOM 546 N N . ASN A 1 84 ? -13.961 6.039 8.747 1.00 91.81 84 ASN A N 1
ATOM 547 C CA . ASN A 1 84 ? -13.164 7.176 9.208 1.00 91.81 84 ASN A CA 1
ATOM 548 C C . ASN A 1 84 ? -12.393 6.888 10.516 1.00 91.81 84 ASN A C 1
ATOM 550 O O . ASN A 1 84 ? -12.400 7.689 11.448 1.00 91.81 84 ASN A O 1
ATOM 554 N N . GLY A 1 85 ? -11.777 5.706 10.612 1.00 93.44 85 GLY A N 1
ATOM 555 C CA . GLY A 1 85 ? -10.958 5.320 11.765 1.00 93.44 85 GLY A CA 1
ATOM 55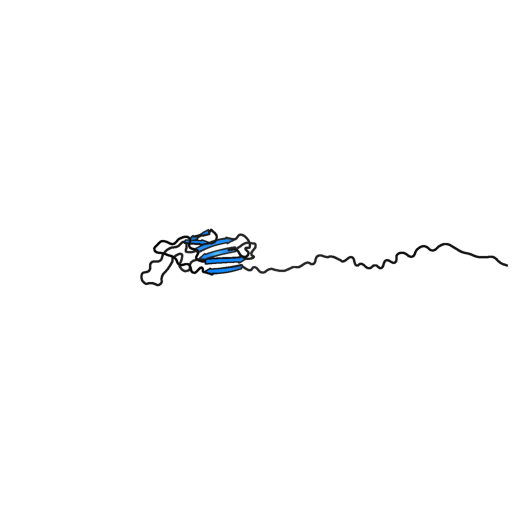6 C C . GLY A 1 85 ? -11.725 4.846 12.981 1.00 93.44 85 GLY A C 1
ATOM 557 O O . GLY A 1 85 ? -11.196 4.890 14.089 1.00 93.44 85 GLY A O 1
ATOM 558 N N . THR A 1 86 ? -12.959 4.383 12.782 1.00 93.00 86 THR A N 1
ATOM 559 C CA . THR A 1 86 ? -13.756 3.778 13.847 1.00 93.00 86 THR A CA 1
ATOM 560 C C . THR A 1 86 ? -14.200 2.366 13.494 1.00 93.00 86 THR A C 1
ATOM 562 O O . THR A 1 86 ? -14.634 2.088 12.378 1.00 93.00 86 THR A O 1
ATOM 565 N N . LEU A 1 87 ? -14.107 1.456 14.458 1.00 90.38 87 LEU A N 1
ATOM 566 C CA . LEU A 1 87 ? -14.778 0.167 14.416 1.00 90.38 87 LEU A CA 1
ATOM 567 C C . LEU A 1 87 ? -16.238 0.389 14.804 1.00 90.38 87 LEU A C 1
ATOM 569 O O . LEU A 1 87 ? -16.527 0.982 15.847 1.00 90.38 87 LEU A O 1
ATOM 573 N N . LYS A 1 88 ? -17.153 -0.079 13.954 1.00 88.69 88 LYS A N 1
ATOM 574 C CA . LYS A 1 88 ? -18.597 0.013 14.175 1.00 88.69 88 LYS A CA 1
ATOM 575 C C . LYS A 1 88 ? -19.199 -1.379 14.234 1.00 88.69 88 LYS A C 1
ATOM 577 O O . LYS A 1 88 ? -18.883 -2.231 13.409 1.00 88.69 88 LYS A O 1
ATOM 582 N N . SER A 1 89 ? -20.094 -1.577 15.193 1.00 85.62 89 SER A N 1
ATOM 583 C CA . SER A 1 89 ? -20.959 -2.750 15.259 1.00 85.62 89 SER A CA 1
ATOM 584 C C . SER A 1 89 ? -22.365 -2.366 14.814 1.00 85.62 89 SER A C 1
ATOM 586 O O . SER A 1 89 ? -22.809 -1.241 15.039 1.00 85.62 89 SER A O 1
ATOM 588 N N . SER A 1 90 ? -23.069 -3.307 14.190 1.00 86.62 90 SER A N 1
ATOM 589 C CA . SER A 1 90 ? -24.490 -3.177 13.860 1.00 86.62 90 SER A CA 1
ATOM 590 C C . SER A 1 90 ? -25.408 -3.406 15.068 1.00 86.62 90 SER A C 1
ATOM 592 O O . SER A 1 90 ? -26.617 -3.210 14.959 1.00 86.62 90 SER A O 1
ATOM 594 N N . ALA A 1 91 ? -24.863 -3.815 16.219 1.00 88.44 91 ALA A N 1
ATOM 595 C CA . ALA A 1 91 ? -25.633 -4.024 17.438 1.00 88.44 91 ALA A CA 1
ATOM 596 C C . ALA A 1 91 ? -26.195 -2.703 17.996 1.00 88.44 91 ALA A C 1
ATOM 598 O O . ALA A 1 91 ? -25.510 -1.679 18.055 1.00 88.44 91 ALA A O 1
ATOM 599 N N . THR A 1 92 ? -27.447 -2.732 18.454 1.00 88.81 92 THR A N 1
ATOM 600 C CA . THR A 1 92 ? -28.116 -1.568 19.045 1.00 88.81 92 THR A CA 1
ATOM 601 C C . THR A 1 92 ? -27.372 -1.075 20.288 1.00 88.81 92 THR A C 1
ATOM 603 O O . THR A 1 92 ? -27.073 -1.853 21.189 1.00 88.81 92 THR A O 1
ATOM 606 N N . GLY A 1 93 ? -27.086 0.230 20.342 1.00 85.44 93 GLY A N 1
ATOM 607 C CA . GLY A 1 93 ? -26.372 0.858 21.460 1.00 85.44 93 GLY A CA 1
ATOM 608 C C . GLY A 1 93 ? -24.850 0.677 21.438 1.00 85.44 93 GLY A C 1
ATOM 609 O O . GLY A 1 93 ? -24.181 1.134 22.365 1.00 85.44 93 GLY A O 1
ATOM 610 N N . ALA A 1 94 ? -24.287 0.046 20.400 1.00 85.75 94 ALA A N 1
ATOM 611 C CA . ALA A 1 94 ? -22.843 -0.083 20.265 1.00 85.75 94 ALA A CA 1
ATOM 612 C C . ALA A 1 94 ? -22.172 1.283 20.070 1.00 85.75 94 ALA A C 1
ATOM 614 O O . ALA A 1 94 ? -22.579 2.087 19.230 1.00 85.75 94 ALA A O 1
ATOM 615 N N . GLN A 1 95 ? -21.110 1.522 20.837 1.00 86.69 95 GLN A N 1
ATOM 616 C CA . GLN A 1 95 ? -20.274 2.708 20.694 1.00 86.69 95 GLN A CA 1
ATOM 617 C C . GLN A 1 95 ? -19.213 2.479 19.619 1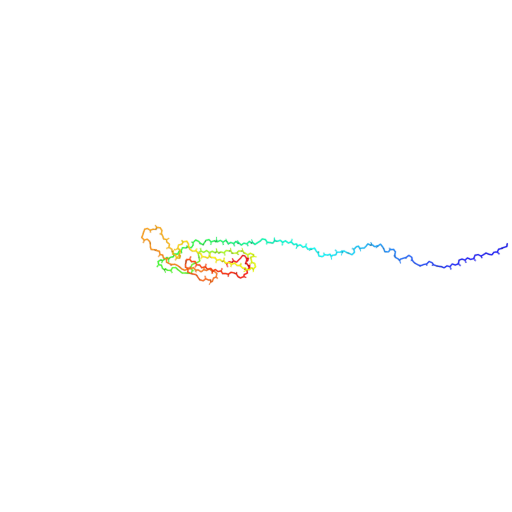.00 86.69 95 GLN A C 1
ATOM 619 O O . GLN A 1 95 ? -18.660 1.384 19.498 1.00 86.69 95 GLN A O 1
ATOM 624 N N . ALA A 1 96 ? -18.926 3.522 18.845 1.00 90.06 96 ALA A N 1
ATOM 625 C CA . ALA A 1 96 ? -17.837 3.500 17.881 1.00 90.06 96 ALA A CA 1
ATOM 626 C C . ALA A 1 96 ? -16.493 3.539 18.620 1.00 90.06 96 ALA A C 1
ATOM 628 O O . ALA A 1 96 ? -16.304 4.356 19.522 1.00 90.06 96 ALA A O 1
ATOM 629 N N . ILE A 1 97 ? -15.556 2.678 18.224 1.00 90.94 97 ILE A N 1
ATOM 630 C CA . ILE A 1 97 ? -14.236 2.596 18.857 1.00 90.94 97 ILE A CA 1
ATOM 631 C C . ILE A 1 97 ? -13.175 3.073 17.878 1.00 90.94 97 ILE A C 1
ATOM 633 O O . ILE A 1 97 ? -13.050 2.527 16.785 1.00 90.94 97 ILE A O 1
ATOM 637 N N . GLY A 1 98 ? -12.423 4.101 18.264 1.00 92.38 98 GLY A N 1
ATOM 638 C CA . GLY A 1 98 ? -11.325 4.622 17.458 1.00 92.38 98 GLY A CA 1
ATOM 639 C C . GLY A 1 98 ? -10.181 3.616 17.330 1.00 92.38 98 GLY A C 1
ATOM 640 O O . GLY A 1 98 ? -9.877 2.893 18.277 1.00 92.38 98 GLY A O 1
ATOM 641 N N . TYR A 1 99 ? -9.528 3.597 16.172 1.00 93.44 99 TYR A N 1
ATOM 642 C CA . TYR A 1 99 ? -8.302 2.834 15.953 1.00 93.44 99 TYR A CA 1
ATOM 643 C C . TYR A 1 99 ? -7.274 3.648 15.165 1.00 93.44 99 TYR A C 1
ATOM 645 O O . TYR A 1 99 ? -7.589 4.656 14.527 1.00 93.44 99 TYR A O 1
ATOM 653 N N . THR A 1 100 ? -6.031 3.184 15.194 1.00 94.06 100 THR A N 1
ATOM 654 C CA . THR A 1 100 ? -4.960 3.630 14.302 1.00 94.06 100 THR A CA 1
ATOM 655 C C . THR A 1 100 ? -4.536 2.476 13.406 1.00 94.06 100 THR A C 1
ATOM 657 O O . THR A 1 100 ? -4.773 1.307 13.711 1.00 94.06 100 THR A O 1
ATOM 660 N N . THR A 1 101 ? -3.938 2.809 12.272 1.00 94.31 101 THR A N 1
ATOM 661 C CA . THR A 1 101 ? -3.450 1.830 11.297 1.00 94.31 101 THR A CA 1
ATOM 662 C C . THR A 1 101 ? -1.993 2.083 11.013 1.00 94.31 101 THR A C 1
ATOM 664 O O . THR A 1 101 ? -1.538 3.223 11.048 1.00 94.31 101 THR A O 1
ATOM 667 N N . SER A 1 102 ? -1.274 1.024 10.681 1.00 94.50 102 SER A N 1
ATOM 668 C CA . SER A 1 102 ? 0.069 1.127 10.144 1.00 94.50 102 SER A CA 1
ATOM 669 C C . SER A 1 102 ? 0.173 0.315 8.863 1.00 94.50 102 SER A C 1
ATOM 671 O O . SER A 1 102 ? -0.494 -0.706 8.697 1.00 94.50 102 SER A O 1
ATOM 673 N N . TYR A 1 103 ? 0.979 0.809 7.933 1.00 95.62 103 TYR A N 1
ATOM 674 C CA . TYR A 1 103 ? 1.276 0.132 6.684 1.00 95.62 103 TYR A CA 1
ATOM 675 C C . TYR A 1 103 ? 2.730 0.390 6.310 1.00 95.62 103 TYR A C 1
ATOM 677 O O . TYR A 1 103 ? 3.156 1.542 6.241 1.00 95.62 103 TYR A O 1
ATOM 685 N N . ASP A 1 104 ? 3.489 -0.692 6.132 1.00 94.62 104 ASP A N 1
ATOM 686 C CA . ASP A 1 104 ? 4.915 -0.662 5.793 1.00 94.62 104 ASP A CA 1
ATOM 687 C C . ASP A 1 104 ? 5.735 0.318 6.658 1.00 94.62 104 ASP A C 1
ATOM 689 O O . ASP A 1 104 ? 6.434 1.203 6.168 1.00 94.62 104 ASP A O 1
ATOM 693 N N . GLY A 1 105 ? 5.565 0.223 7.981 1.00 92.38 105 GLY A N 1
ATOM 694 C CA . GLY A 1 105 ? 6.248 1.079 8.960 1.00 92.38 105 GLY A CA 1
ATOM 695 C C . GLY A 1 105 ? 5.714 2.512 9.068 1.00 92.38 105 GLY A C 1
ATOM 696 O O . GLY A 1 105 ? 6.101 3.235 9.985 1.00 92.38 105 GLY A O 1
ATOM 697 N N . THR A 1 106 ? 4.792 2.924 8.196 1.00 94.94 106 THR A N 1
ATOM 698 C CA . THR A 1 106 ? 4.127 4.226 8.283 1.00 94.94 106 THR A CA 1
ATOM 699 C C . THR A 1 106 ? 2.889 4.111 9.157 1.00 94.94 106 THR A C 1
ATOM 701 O O . THR A 1 106 ? 1.966 3.364 8.841 1.00 94.94 106 THR A O 1
ATOM 704 N N . ASN A 1 107 ? 2.857 4.868 10.250 1.00 93.69 107 ASN A N 1
ATOM 705 C CA . ASN A 1 107 ? 1.680 4.975 11.105 1.00 93.69 107 ASN A CA 1
ATOM 706 C C . ASN A 1 107 ? 0.752 6.068 10.576 1.00 93.69 107 ASN A C 1
ATOM 708 O O . ASN A 1 107 ? 1.194 7.168 10.247 1.00 93.69 107 ASN A O 1
ATOM 712 N N . GLY A 1 108 ? -0.539 5.777 10.546 1.00 89.75 108 GLY A N 1
ATOM 713 C CA . GLY A 1 108 ? -1.578 6.700 10.134 1.00 89.75 108 GLY A CA 1
ATOM 714 C C . GLY A 1 108 ? -2.696 6.813 11.157 1.00 89.75 108 GLY A C 1
ATOM 715 O O . GLY A 1 108 ? -2.908 5.945 12.011 1.00 89.75 108 GLY A O 1
ATOM 716 N N . SER A 1 109 ? -3.461 7.894 11.024 1.00 87.00 109 SER A N 1
ATOM 717 C CA . SER A 1 109 ? -4.787 7.954 11.634 1.00 87.00 109 SER A CA 1
ATOM 718 C C . SER A 1 109 ? -5.644 6.815 11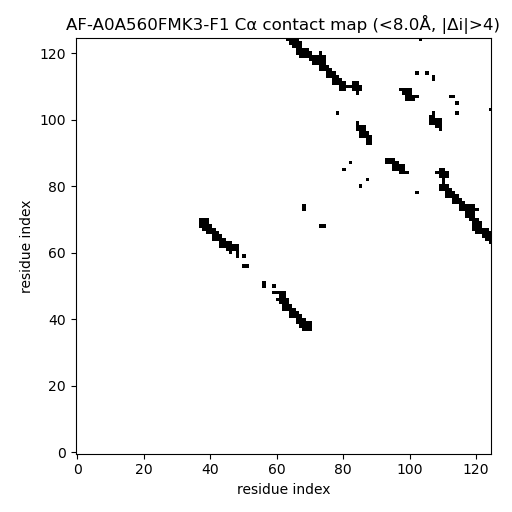.076 1.00 87.00 109 SER A C 1
ATOM 720 O O . SER A 1 109 ? -5.471 6.429 9.919 1.00 87.00 109 SER A O 1
ATOM 722 N N . GLY A 1 110 ? -6.593 6.294 11.856 1.00 83.62 110 GLY A N 1
ATOM 723 C CA . GLY A 1 110 ? -7.496 5.267 11.340 1.00 83.62 110 GLY A CA 1
ATOM 724 C C . GLY A 1 110 ? -8.360 5.742 10.164 1.00 83.62 110 GLY A C 1
ATOM 725 O O . GLY A 1 110 ? -8.958 4.910 9.495 1.00 83.62 110 GLY A O 1
ATOM 726 N N . GLY A 1 111 ? -8.467 7.054 9.917 1.00 90.00 111 GLY A N 1
ATOM 727 C CA . GLY A 1 111 ? -9.290 7.626 8.850 1.00 90.00 111 GLY A CA 1
ATOM 728 C C . GLY A 1 111 ? -8.680 7.442 7.465 1.00 90.00 111 GLY A C 1
ATOM 729 O O . GLY A 1 111 ? -9.246 6.740 6.630 1.00 90.00 111 GLY A O 1
ATOM 730 N N . SER A 1 112 ? -7.532 8.071 7.221 1.00 94.69 112 SER A N 1
ATOM 731 C CA . SER A 1 112 ? -6.766 7.914 5.985 1.00 94.69 112 SER A CA 1
ATOM 732 C C . SER A 1 112 ? -5.318 8.344 6.193 1.00 94.69 112 SER A C 1
ATOM 734 O O . SER A 1 112 ? -5.040 9.255 6.977 1.00 94.69 112 SER A O 1
ATOM 736 N N . PHE A 1 113 ? -4.398 7.726 5.458 1.00 95.88 113 PHE A N 1
ATOM 737 C CA . PHE A 1 113 ? -3.013 8.176 5.326 1.00 95.88 113 PHE A CA 1
ATOM 738 C C . PHE A 1 113 ? -2.398 7.667 4.020 1.00 95.88 113 PHE A C 1
ATOM 740 O O . PHE A 1 113 ? -2.971 6.807 3.347 1.00 95.88 113 PHE A O 1
ATOM 747 N N . THR A 1 114 ? -1.242 8.217 3.654 1.00 96.06 114 THR A N 1
ATOM 748 C CA . THR A 1 114 ? -0.545 7.878 2.412 1.00 96.06 114 THR A CA 1
ATOM 749 C C . THR A 1 114 ? 0.858 7.352 2.674 1.00 96.06 114 THR A C 1
ATOM 751 O O . THR A 1 114 ? 1.539 7.810 3.590 1.00 96.06 114 THR A O 1
ATOM 754 N N . 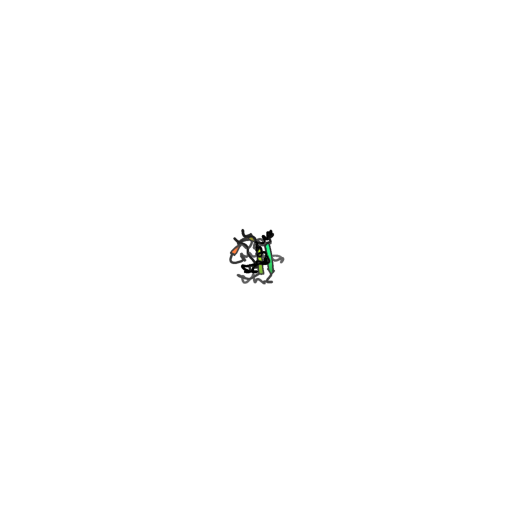VAL A 1 115 ? 1.305 6.436 1.819 1.00 96.94 115 VAL A N 1
ATOM 755 C CA . VAL A 1 115 ? 2.683 5.945 1.747 1.00 96.94 115 VAL A CA 1
ATOM 756 C C . VAL A 1 115 ? 3.200 6.203 0.338 1.00 96.94 115 VAL A C 1
ATOM 758 O O . VAL A 1 115 ? 2.589 5.770 -0.638 1.00 96.94 115 VAL A O 1
ATOM 761 N N . THR A 1 116 ? 4.315 6.919 0.228 1.00 97.06 116 THR A N 1
ATOM 762 C CA . THR A 1 116 ? 4.915 7.272 -1.063 1.00 97.06 116 THR A CA 1
ATOM 763 C C . THR A 1 116 ? 6.065 6.331 -1.384 1.00 97.06 116 THR A C 1
ATOM 765 O O . THR A 1 116 ? 6.954 6.107 -0.561 1.00 97.06 116 THR A O 1
ATOM 768 N N . ARG A 1 117 ? 6.079 5.815 -2.610 1.00 97.31 117 ARG A N 1
ATOM 769 C CA . ARG A 1 117 ? 7.221 5.136 -3.218 1.00 97.31 117 ARG A CA 1
ATOM 770 C C . ARG A 1 117 ? 7.880 6.101 -4.186 1.00 97.31 117 ARG A C 1
ATOM 772 O O . ARG A 1 117 ? 7.200 6.665 -5.031 1.00 97.31 117 ARG A O 1
ATOM 779 N N . SER A 1 118 ? 9.191 6.280 -4.077 1.00 97.94 118 SER A N 1
ATOM 780 C CA . SER A 1 118 ? 9.951 7.180 -4.961 1.00 97.94 118 SER A CA 1
ATOM 781 C C . SER A 1 118 ? 10.457 6.500 -6.236 1.00 97.94 118 SER A C 1
ATOM 783 O O . SER A 1 118 ? 11.152 7.127 -7.026 1.00 97.94 118 SER A O 1
ATOM 785 N N . SER A 1 119 ? 10.166 5.211 -6.413 1.00 97.94 119 SER A N 1
ATOM 786 C CA . SER A 1 119 ? 10.600 4.409 -7.555 1.00 97.94 119 SER A CA 1
ATOM 787 C C . SER A 1 119 ? 9.667 3.222 -7.774 1.00 97.94 119 SER A C 1
ATOM 789 O O . SER A 1 119 ? 8.872 2.879 -6.891 1.00 97.94 119 SER A O 1
ATOM 791 N N . ALA A 1 120 ? 9.846 2.542 -8.906 1.00 97.75 120 ALA A N 1
ATOM 792 C CA . ALA A 1 120 ? 9.175 1.286 -9.214 1.00 97.75 120 ALA A CA 1
ATOM 793 C C . ALA A 1 120 ? 9.390 0.250 -8.100 1.00 97.75 120 ALA A C 1
ATOM 795 O O . ALA A 1 120 ? 10.465 0.187 -7.495 1.00 97.75 120 ALA A O 1
ATOM 796 N N . GLN A 1 121 ? 8.365 -0.560 -7.850 1.00 98.31 121 GLN A N 1
ATOM 797 C CA . GLN A 1 121 ? 8.380 -1.657 -6.887 1.00 98.31 121 GLN A CA 1
ATOM 798 C C . GLN A 1 121 ? 7.840 -2.916 -7.560 1.00 98.31 121 GLN A C 1
ATOM 800 O O . GLN A 1 121 ? 6.816 -2.870 -8.241 1.00 98.31 121 GLN A O 1
ATOM 805 N N . PHE A 1 122 ? 8.501 -4.046 -7.338 1.00 97.75 122 PHE A N 1
ATOM 806 C CA . PHE A 1 122 ? 8.089 -5.339 -7.875 1.00 97.75 122 PHE A CA 1
ATOM 807 C C . PHE A 1 122 ? 7.907 -6.307 -6.715 1.00 97.75 122 PHE A C 1
ATOM 809 O O . PHE A 1 122 ? 8.852 -6.537 -5.961 1.00 97.75 122 PHE A O 1
ATOM 816 N N . ASN A 1 123 ? 6.694 -6.840 -6.559 1.00 97.19 123 ASN A N 1
ATOM 817 C CA . ASN A 1 123 ? 6.333 -7.744 -5.463 1.00 97.19 123 ASN A CA 1
ATOM 818 C C . ASN A 1 123 ? 6.693 -7.204 -4.061 1.00 97.19 123 ASN A C 1
ATOM 820 O O . ASN A 1 123 ? 7.164 -7.955 -3.207 1.00 97.19 123 ASN A O 1
ATOM 824 N N . LYS A 1 124 ? 6.474 -5.909 -3.801 1.00 97.12 124 LYS A N 1
ATOM 825 C CA . LYS A 1 124 ? 6.680 -5.335 -2.463 1.00 97.12 124 LYS A CA 1
ATOM 826 C C . LYS A 1 124 ? 5.584 -5.834 -1.520 1.00 97.12 124 LYS A C 1
ATOM 828 O O . LYS A 1 124 ? 4.409 -5.743 -1.861 1.00 97.12 124 LYS A O 1
ATOM 833 N N . THR A 1 125 ? 5.985 -6.330 -0.352 1.00 93.56 125 THR A N 1
ATOM 834 C CA . THR A 1 125 ? 5.109 -6.800 0.738 1.00 93.56 125 THR A CA 1
ATOM 835 C C . THR A 1 125 ? 5.213 -5.925 1.970 1.00 93.56 125 THR A C 1
ATOM 837 O O . THR A 1 125 ? 6.345 -5.436 2.204 1.00 93.56 125 THR A O 1
#

Sequence (125 aa):
MIRIAAAAAAVAALFAAAPALAAAGASGPIQLNSTVLQTCTVAVTDAGATLNILSGSSNVAVGSVVENCNDGAGYTITVASSNNGTLKSSATGAQAIGYTTSYDGTNGSGGSFTVTRSSAQFNKT

Foldseek 3Di:
DDDDDDDDDDDDDPDDPDPPPDPPPPPDDDDDDDDDDWDKDKDKAAPPDDDDVPVDDDPDDGIDMWIFTQAAQWDKDKDADPVQQWDDDPDPPDDTHGDWDDDPNDTDGSGMDMDIDRGGDHRDD

pLDDT: mean 83.67, std 19.11, range [36.28, 98.31]

Radius of gyration: 40.13 Å; Cα contacts (8 Å, |Δi|>4): 161; chains: 1; bounding box: 98×34×121 Å

Organism: NCBI:txid28077

Secondary structure (DSSP, 8-state):
-----------------------------------PPP-EEEEEEE--PPP-TTTT--S---EEEEEEE--TT-EEEEEE-TTTTEE--SSTTPPPEE-EEEETTEEEESSEEEEEESS-EEEE-